Protein AF-A0A530AIT1-F1 (afdb_monomer_lite)

Radius of gyration: 14.33 Å; chains: 1; bounding box: 33×37×32 Å

Secondary structure (DSSP, 8-state):
---------HHHHHHHHHHTT------S---SHHHHHHHHHHHHHHTT-HHHHHHHHT--SS-EEETTEEE-HHHHS---

Structure (mmCIF, N/CA/C/O backbone):
data_AF-A0A530AIT1-F1
#
_entry.id   AF-A0A530AIT1-F1
#
loop_
_atom_site.group_PDB
_atom_site.id
_atom_site.type_symbol
_atom_site.label_atom_id
_atom_site.label_alt_id
_atom_site.label_comp_id
_atom_site.label_asym_id
_atom_site.label_entity_id
_atom_site.label_seq_id
_atom_site.pdbx_PDB_ins_code
_atom_site.Cartn_x
_atom_site.Cartn_y
_atom_site.Cartn_z
_atom_site.occupancy
_atom_site.B_iso_or_equiv
_atom_site.auth_seq_id
_atom_site.auth_comp_id
_atom_site.auth_asym_id
_atom_site.auth_atom_id
_atom_site.pdbx_PDB_model_num
ATOM 1 N N . MET A 1 1 ? -19.584 24.588 17.873 1.00 35.56 1 MET A N 1
ATOM 2 C CA . MET A 1 1 ? -20.280 23.540 17.099 1.00 35.56 1 MET A CA 1
ATOM 3 C C . MET A 1 1 ? -19.386 22.315 17.118 1.00 35.56 1 MET A C 1
ATOM 5 O O . MET A 1 1 ? -18.196 22.464 16.883 1.00 35.56 1 MET A O 1
ATOM 9 N N . ALA A 1 2 ? -19.920 21.182 17.571 1.00 41.00 2 ALA A N 1
ATOM 10 C CA . ALA A 1 2 ? -19.167 19.976 17.903 1.00 41.00 2 ALA A CA 1
ATOM 11 C C . ALA A 1 2 ? -18.529 19.334 16.662 1.00 41.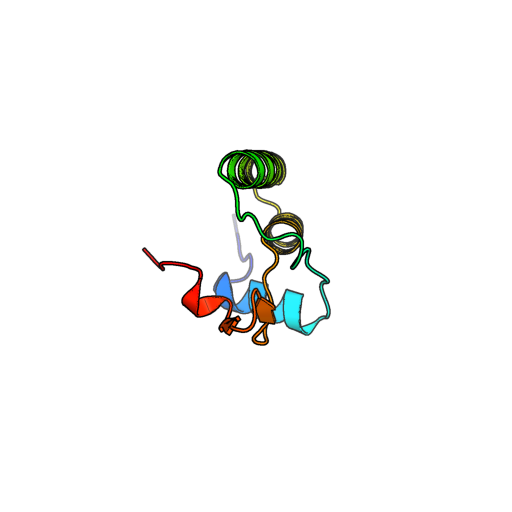00 2 ALA A C 1
ATOM 13 O O . ALA A 1 2 ? -19.197 19.215 15.641 1.00 41.00 2 ALA A O 1
ATOM 14 N N . ASN A 1 3 ? -17.281 18.876 16.778 1.00 43.75 3 ASN A N 1
ATOM 15 C CA . ASN A 1 3 ? -16.686 17.956 15.811 1.00 43.75 3 ASN A CA 1
ATOM 16 C C . ASN A 1 3 ? -16.046 16.781 16.560 1.00 43.75 3 ASN A C 1
ATOM 18 O O . ASN A 1 3 ? -14.832 16.678 16.681 1.00 43.75 3 ASN A O 1
ATOM 22 N N . ALA A 1 4 ? -16.897 15.924 17.123 1.00 46.34 4 ALA A N 1
ATOM 23 C CA . ALA A 1 4 ? -16.513 14.623 17.658 1.00 46.34 4 ALA A CA 1
ATOM 24 C C . ALA A 1 4 ? -16.368 13.624 16.494 1.00 46.34 4 ALA A C 1
ATOM 26 O O . ALA A 1 4 ? -17.195 12.732 16.326 1.00 46.34 4 ALA A O 1
ATOM 27 N N . ILE A 1 5 ? -15.358 13.820 15.643 1.00 51.31 5 ILE A N 1
ATOM 28 C CA . ILE A 1 5 ? -15.022 12.882 14.567 1.00 51.31 5 ILE A CA 1
ATOM 29 C C . ILE A 1 5 ? -13.799 12.092 15.030 1.00 51.31 5 ILE A C 1
ATOM 31 O O . ILE A 1 5 ? -12.686 12.585 14.917 1.00 51.31 5 ILE A O 1
ATOM 35 N N . ASN A 1 6 ? -14.047 10.907 15.597 1.00 50.12 6 ASN A N 1
ATOM 36 C CA . ASN A 1 6 ? -13.097 9.822 15.871 1.00 50.12 6 ASN A CA 1
ATOM 37 C C . ASN A 1 6 ? -11.646 10.244 16.175 1.00 50.12 6 ASN A C 1
ATOM 39 O O . ASN A 1 6 ? -10.805 10.295 15.281 1.00 50.12 6 ASN A O 1
ATOM 43 N N . ASP A 1 7 ? -11.334 10.393 17.464 1.00 56.59 7 ASP A N 1
ATOM 44 C CA . ASP A 1 7 ? -9.979 10.514 18.042 1.00 56.59 7 ASP A CA 1
ATOM 45 C C . ASP A 1 7 ? -9.124 9.228 17.885 1.00 56.59 7 ASP A C 1
ATOM 47 O O . ASP A 1 7 ? -8.220 8.931 18.665 1.00 56.59 7 ASP A O 1
ATOM 51 N N . GLU A 1 8 ? -9.426 8.398 16.888 1.00 65.25 8 GLU A N 1
ATOM 52 C CA . GLU A 1 8 ? -8.645 7.212 16.578 1.00 65.25 8 GLU A CA 1
ATOM 53 C C . GLU A 1 8 ? -7.484 7.619 15.672 1.00 65.25 8 GLU A C 1
ATOM 55 O O . GLU A 1 8 ? -7.695 8.166 14.587 1.00 65.25 8 GLU A O 1
ATOM 60 N N . SER A 1 9 ? -6.251 7.351 16.115 1.00 84.56 9 SER A N 1
ATOM 61 C CA . SER A 1 9 ? -5.054 7.657 15.327 1.00 84.56 9 SER A CA 1
ATOM 62 C C . SER A 1 9 ? -5.190 7.120 13.890 1.00 84.56 9 SER A C 1
ATOM 64 O O . SER A 1 9 ? -5.706 6.011 13.709 1.00 84.56 9 SER A O 1
ATOM 66 N N . PRO A 1 10 ? -4.679 7.827 12.863 1.00 82.88 10 PRO A N 1
ATOM 67 C CA . PRO A 1 10 ? -4.724 7.345 11.481 1.00 82.88 10 PRO A CA 1
ATOM 68 C C . PRO A 1 10 ? -4.203 5.909 11.326 1.00 82.88 10 PRO A C 1
ATOM 70 O O . PRO A 1 10 ? -4.738 5.132 10.545 1.00 82.88 10 PRO A O 1
ATOM 73 N N . ALA A 1 11 ? -3.208 5.516 12.128 1.00 82.94 11 ALA A N 1
ATOM 74 C CA . ALA A 1 11 ? -2.676 4.157 12.145 1.00 82.94 11 ALA A CA 1
ATOM 75 C C . ALA A 1 11 ? -3.714 3.100 12.563 1.00 82.94 11 ALA A C 1
ATOM 77 O O . ALA A 1 11 ? -3.754 2.016 11.983 1.00 82.94 11 ALA A O 1
ATOM 78 N N . ALA A 1 12 ? -4.549 3.396 13.557 1.00 86.38 12 ALA A N 1
ATOM 79 C CA . ALA A 1 12 ? -5.575 2.472 14.028 1.00 86.38 12 ALA A CA 1
ATOM 80 C C . ALA A 1 12 ? -6.737 2.359 13.022 1.00 86.38 12 ALA A C 1
ATOM 82 O O . ALA A 1 12 ? -7.161 1.245 12.713 1.00 86.38 12 ALA A O 1
ATOM 83 N N . GLN A 1 13 ? -7.114 3.464 12.370 1.00 87.38 13 GLN A N 1
ATOM 84 C CA . GLN A 1 13 ? -8.071 3.445 11.255 1.00 87.38 13 GLN A CA 1
ATOM 85 C C . GLN A 1 13 ? -7.560 2.602 10.074 1.00 87.38 13 GLN A C 1
ATOM 87 O O . GLN A 1 13 ? -8.276 1.740 9.564 1.00 87.38 13 GLN A O 1
ATOM 92 N N . ILE A 1 14 ? -6.295 2.783 9.678 1.00 87.81 14 ILE A N 1
ATOM 93 C CA . ILE A 1 14 ? -5.654 1.987 8.619 1.00 87.81 14 ILE A CA 1
ATOM 94 C C . ILE A 1 14 ? -5.645 0.499 8.987 1.00 87.81 14 ILE A C 1
ATOM 96 O O . ILE A 1 14 ? -6.026 -0.342 8.171 1.00 87.81 14 ILE A O 1
ATOM 100 N N . ARG A 1 15 ? -5.246 0.162 10.222 1.00 88.00 15 ARG A N 1
ATOM 101 C CA . ARG A 1 15 ? -5.258 -1.225 10.712 1.00 88.00 15 ARG A CA 1
ATOM 102 C C . ARG A 1 15 ? -6.657 -1.824 10.654 1.00 88.00 15 ARG A C 1
ATOM 104 O O . ARG A 1 15 ? -6.790 -2.950 10.190 1.00 88.00 15 ARG A O 1
ATOM 111 N N . SER A 1 16 ? -7.674 -1.077 11.079 1.00 90.00 16 SER A N 1
ATOM 112 C CA . SER A 1 16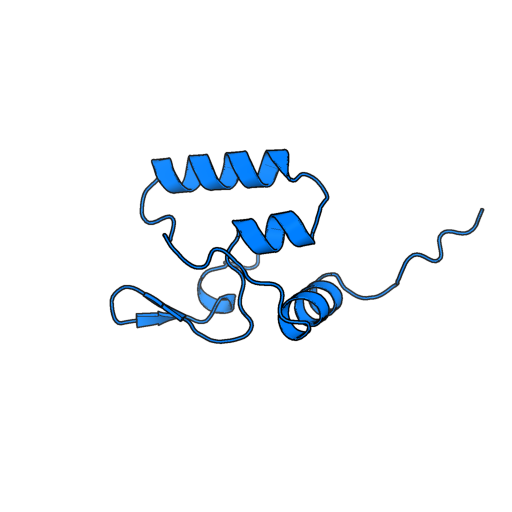 ? -9.072 -1.508 11.042 1.00 90.00 16 SER A CA 1
ATOM 113 C C . SER A 1 16 ? -9.530 -1.817 9.614 1.00 90.00 16 SER A C 1
ATOM 115 O O . SER A 1 16 ? -10.030 -2.910 9.352 1.00 90.00 16 SER A O 1
ATOM 117 N N . LEU A 1 17 ? -9.263 -0.920 8.658 1.00 90.25 17 LEU A N 1
ATOM 118 C CA . LEU A 1 17 ? -9.627 -1.116 7.249 1.00 90.25 17 LEU A CA 1
ATOM 119 C C . LEU A 1 17 ? -8.946 -2.345 6.631 1.00 90.25 17 LEU A C 1
ATOM 121 O O . LEU A 1 17 ? -9.594 -3.148 5.960 1.00 90.25 17 LEU A O 1
ATOM 125 N N . LEU A 1 18 ? -7.647 -2.524 6.876 1.00 89.19 18 LEU A N 1
ATOM 126 C CA . LEU A 1 18 ? -6.906 -3.674 6.357 1.00 89.19 18 LEU A CA 1
ATOM 127 C C . LEU A 1 18 ? -7.333 -4.985 7.036 1.00 89.19 18 LEU A C 1
ATOM 129 O O . LEU A 1 18 ? -7.470 -6.007 6.364 1.00 89.19 18 LEU A O 1
ATOM 133 N N . ALA A 1 19 ? -7.599 -4.965 8.346 1.00 90.25 19 ALA A N 1
ATOM 134 C CA . ALA A 1 19 ? -8.092 -6.126 9.088 1.00 90.25 19 ALA A CA 1
ATOM 135 C C . ALA A 1 19 ? -9.519 -6.519 8.673 1.00 90.25 19 ALA A C 1
ATOM 137 O O . ALA A 1 19 ? -9.847 -7.703 8.653 1.00 90.25 19 ALA A O 1
ATOM 138 N N . ALA A 1 20 ? -10.339 -5.544 8.267 1.00 92.31 20 ALA A N 1
ATOM 139 C CA . ALA A 1 20 ? -11.656 -5.766 7.675 1.00 92.31 20 ALA A CA 1
ATOM 140 C C . ALA A 1 20 ? -11.596 -6.354 6.249 1.00 92.31 20 ALA A C 1
ATOM 142 O O . ALA A 1 20 ? -12.635 -6.637 5.654 1.00 92.31 20 ALA A O 1
ATOM 143 N N . GLY A 1 21 ? -10.395 -6.570 5.699 1.00 91.31 21 GLY A N 1
ATOM 144 C CA . GLY A 1 21 ? -10.192 -7.243 4.420 1.00 91.31 21 GLY A CA 1
ATOM 145 C C . GLY A 1 21 ? -10.125 -6.311 3.213 1.00 91.31 21 GLY A C 1
ATOM 146 O O . GLY A 1 21 ? -10.318 -6.780 2.088 1.00 91.31 21 GLY A O 1
ATOM 147 N N . LEU A 1 22 ? -9.846 -5.014 3.411 1.00 92.12 22 LEU A N 1
ATOM 148 C CA . LEU A 1 22 ? -9.573 -4.097 2.304 1.00 92.12 22 LEU A CA 1
ATOM 149 C C . LEU A 1 22 ? -8.409 -4.641 1.459 1.00 92.12 22 LEU A C 1
ATOM 151 O O . LEU A 1 22 ? -7.281 -4.770 1.933 1.00 92.12 22 LEU A O 1
ATOM 155 N N . LYS A 1 23 ? -8.695 -4.974 0.197 1.00 89.94 23 LYS A N 1
ATOM 156 C CA . LYS A 1 23 ? -7.694 -5.451 -0.762 1.00 89.94 23 LYS A CA 1
ATOM 157 C C . LYS A 1 23 ? -6.918 -4.268 -1.322 1.00 89.94 23 LYS A C 1
ATOM 159 O O . LYS A 1 23 ? -7.529 -3.294 -1.745 1.00 89.94 23 LYS A O 1
ATOM 164 N N . THR A 1 24 ? -5.599 -4.384 -1.373 1.00 89.81 24 THR A N 1
ATOM 165 C CA . THR A 1 24 ? -4.709 -3.334 -1.872 1.00 89.81 24 THR A CA 1
ATOM 166 C C . THR A 1 24 ? -3.917 -3.812 -3.085 1.00 89.81 24 THR A C 1
ATOM 168 O O . THR A 1 24 ? -3.746 -5.015 -3.305 1.00 89.81 24 THR A O 1
ATOM 171 N N . GLU A 1 25 ? -3.458 -2.870 -3.903 1.00 90.25 25 GLU A N 1
ATOM 172 C CA . GLU A 1 25 ? -2.655 -3.123 -5.099 1.00 90.25 25 GLU A CA 1
ATOM 173 C C . GLU A 1 25 ? -1.191 -3.316 -4.705 1.00 90.25 25 GLU A C 1
ATOM 175 O O . GLU A 1 25 ? -0.337 -2.462 -4.911 1.00 90.25 25 GLU A O 1
ATOM 180 N N . VAL A 1 26 ? -0.906 -4.452 -4.072 1.00 84.62 26 VAL A N 1
ATOM 181 C CA . VAL A 1 26 ? 0.451 -4.799 -3.626 1.00 84.62 26 VAL A CA 1
ATOM 182 C C . VAL A 1 26 ? 1.426 -4.898 -4.809 1.00 84.62 26 VAL A C 1
ATOM 184 O O . VAL A 1 26 ? 2.604 -4.574 -4.666 1.00 84.62 26 VAL A O 1
ATOM 187 N N . PHE A 1 27 ? 0.920 -5.320 -5.975 1.00 82.81 27 PHE A N 1
ATOM 188 C CA . PHE A 1 27 ? 1.666 -5.458 -7.223 1.00 82.81 27 PHE A CA 1
ATOM 189 C C . PHE A 1 27 ? 0.904 -4.839 -8.407 1.00 82.81 27 PHE A C 1
ATOM 191 O O . PHE A 1 27 ? -0.329 -4.907 -8.420 1.00 82.81 27 PHE A O 1
ATOM 198 N N . PRO A 1 28 ? 1.613 -4.328 -9.435 1.00 78.00 28 PRO A N 1
ATOM 199 C CA . PRO A 1 28 ? 3.075 -4.220 -9.530 1.00 78.00 28 PRO A CA 1
ATOM 200 C C . PRO A 1 28 ? 3.649 -3.190 -8.545 1.00 78.00 28 PRO A C 1
ATOM 202 O O . PRO A 1 28 ? 3.004 -2.195 -8.225 1.00 78.00 28 PRO A O 1
ATOM 205 N N . ARG A 1 29 ? 4.867 -3.439 -8.051 1.00 79.44 29 ARG A N 1
ATOM 206 C CA . ARG A 1 29 ? 5.601 -2.469 -7.227 1.00 79.44 29 ARG A CA 1
ATOM 207 C C . ARG A 1 29 ? 6.185 -1.390 -8.139 1.00 79.44 29 ARG A C 1
ATOM 209 O O . ARG A 1 29 ? 6.477 -1.645 -9.307 1.00 79.44 29 ARG A O 1
ATOM 216 N N . ALA A 1 30 ? 6.337 -0.175 -7.618 1.00 83.44 30 ALA A N 1
ATOM 217 C CA . ALA A 1 30 ? 6.956 0.915 -8.366 1.00 83.44 30 ALA A CA 1
ATOM 218 C C . ALA A 1 30 ? 8.483 0.765 -8.401 1.00 83.44 30 ALA A C 1
ATOM 220 O O . ALA A 1 30 ? 9.207 1.478 -7.711 1.00 83.44 30 ALA A O 1
ATOM 221 N N . ASP A 1 31 ? 8.965 -0.175 -9.211 1.00 82.62 31 ASP A N 1
ATOM 222 C CA . ASP A 1 31 ? 10.396 -0.457 -9.378 1.00 82.62 31 ASP A CA 1
ATOM 223 C C . ASP A 1 31 ? 11.080 0.515 -10.363 1.00 82.62 31 ASP A C 1
ATOM 225 O O . ASP A 1 31 ? 12.290 0.456 -10.579 1.00 82.62 31 ASP A O 1
ATOM 229 N N . SER A 1 32 ? 10.318 1.432 -10.971 1.00 87.75 32 SER A N 1
ATOM 230 C CA . SER A 1 32 ? 10.822 2.459 -11.887 1.00 87.75 32 SER A CA 1
ATOM 231 C C . SER A 1 32 ? 10.358 3.861 -11.490 1.00 87.75 32 SER A C 1
ATOM 233 O O . SER A 1 32 ? 9.345 4.053 -10.813 1.00 87.75 32 SER A O 1
ATOM 235 N N . GLN A 1 33 ? 11.082 4.880 -11.952 1.00 86.56 33 GLN A N 1
ATOM 236 C CA . GLN A 1 33 ? 10.691 6.271 -11.726 1.00 86.56 33 GLN A CA 1
ATOM 237 C C . GLN A 1 33 ? 9.347 6.607 -12.390 1.00 86.56 33 GLN A C 1
ATOM 239 O O . GLN A 1 33 ? 8.533 7.310 -11.791 1.00 86.56 33 GLN A O 1
ATOM 244 N N . ASP A 1 34 ? 9.090 6.068 -13.583 1.00 90.69 34 ASP A N 1
ATOM 245 C CA . ASP A 1 34 ? 7.834 6.288 -14.306 1.00 90.69 34 ASP A CA 1
ATOM 246 C C . ASP A 1 34 ? 6.642 5.678 -13.557 1.00 90.69 34 ASP A C 1
ATOM 248 O O . ASP A 1 34 ? 5.637 6.354 -13.336 1.00 90.69 34 ASP A O 1
ATOM 252 N N . SER A 1 35 ? 6.781 4.438 -13.069 1.00 84.75 35 SER A N 1
ATOM 253 C CA . SER A 1 35 ? 5.741 3.785 -12.256 1.00 84.75 35 SER A CA 1
ATOM 254 C C . SER A 1 35 ? 5.531 4.499 -10.917 1.00 84.75 35 SER A C 1
ATOM 256 O O . SER A 1 35 ? 4.397 4.665 -10.469 1.00 84.75 35 SER A O 1
ATOM 258 N N . THR A 1 36 ? 6.599 5.025 -10.311 1.00 88.12 36 THR A N 1
ATOM 259 C CA . THR A 1 36 ? 6.494 5.876 -9.117 1.00 88.12 36 THR A CA 1
ATOM 260 C C . THR A 1 36 ? 5.687 7.141 -9.411 1.00 88.12 36 THR A C 1
ATOM 262 O O . THR A 1 36 ? 4.783 7.493 -8.650 1.00 88.12 36 THR A O 1
ATOM 265 N N . ALA A 1 37 ? 5.980 7.832 -10.516 1.00 90.25 37 ALA A N 1
ATOM 266 C CA . ALA A 1 37 ? 5.272 9.047 -10.907 1.00 90.25 37 ALA A CA 1
ATOM 267 C C . ALA A 1 37 ? 3.781 8.783 -11.178 1.00 90.25 37 ALA A C 1
ATOM 269 O O . ALA A 1 37 ? 2.934 9.582 -10.768 1.00 90.25 37 ALA A O 1
ATOM 270 N N . GLU A 1 38 ? 3.453 7.647 -11.796 1.00 90.81 38 GLU A N 1
ATOM 271 C CA . GLU A 1 38 ? 2.076 7.205 -12.019 1.00 90.81 38 GLU A CA 1
ATOM 272 C C . GLU A 1 38 ? 1.327 6.979 -10.697 1.00 90.81 38 GLU A C 1
ATOM 274 O O . GLU A 1 38 ? 0.258 7.562 -10.483 1.00 90.81 38 GLU A O 1
ATOM 279 N N . ILE A 1 39 ? 1.902 6.202 -9.770 1.00 89.69 39 ILE A N 1
ATOM 280 C CA . ILE A 1 39 ? 1.301 5.946 -8.451 1.00 89.69 39 ILE A CA 1
ATOM 281 C C . ILE A 1 39 ? 1.106 7.256 -7.680 1.00 89.69 39 ILE A C 1
ATOM 283 O O . ILE A 1 39 ? 0.036 7.487 -7.114 1.00 89.69 39 ILE A O 1
ATOM 287 N N . LEU A 1 40 ? 2.090 8.160 -7.699 1.00 90.00 40 LEU A N 1
ATOM 288 C CA . LEU A 1 40 ? 1.962 9.478 -7.072 1.00 90.00 40 LEU A CA 1
ATOM 289 C C . LEU A 1 40 ? 0.835 10.310 -7.698 1.00 90.00 40 LEU A C 1
ATOM 291 O O . LEU A 1 40 ? 0.110 10.998 -6.976 1.00 90.00 40 LEU A O 1
ATOM 295 N N . GLY A 1 41 ? 0.655 10.240 -9.019 1.00 93.12 41 GLY A N 1
ATOM 296 C CA . GLY A 1 41 ? -0.472 10.862 -9.713 1.00 93.12 41 GLY A CA 1
ATOM 297 C C . GLY A 1 41 ? -1.815 10.337 -9.203 1.00 93.12 41 GLY A C 1
ATOM 298 O O . GLY A 1 41 ? -2.684 11.124 -8.823 1.00 93.12 41 GLY A O 1
ATOM 299 N N . ARG A 1 42 ? -1.954 9.012 -9.099 1.00 93.00 42 ARG A N 1
ATOM 300 C CA . ARG A 1 42 ? -3.161 8.347 -8.578 1.00 93.00 42 A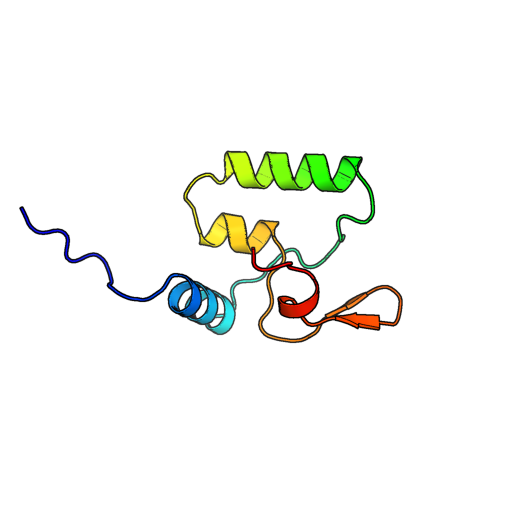RG A CA 1
ATOM 301 C C . ARG A 1 42 ? -3.437 8.719 -7.119 1.00 93.00 42 ARG A C 1
ATOM 303 O O . ARG A 1 42 ? -4.569 9.050 -6.773 1.00 93.00 42 ARG A O 1
ATOM 310 N N . LEU A 1 43 ? -2.405 8.745 -6.274 1.00 91.31 43 LEU A N 1
ATOM 311 C CA . LEU A 1 43 ? -2.519 9.151 -4.869 1.00 91.31 43 LEU A CA 1
ATOM 312 C C . LEU A 1 43 ? -2.964 10.610 -4.716 1.00 91.31 43 LEU A C 1
ATOM 314 O O . LEU A 1 43 ? -3.760 10.917 -3.830 1.00 91.31 43 LEU A O 1
ATOM 318 N N . ARG A 1 44 ? -2.484 11.512 -5.582 1.00 91.69 44 ARG A N 1
ATOM 319 C CA . ARG A 1 44 ? -2.928 12.915 -5.593 1.00 91.69 44 ARG A CA 1
ATOM 320 C C . ARG A 1 44 ? -4.404 13.035 -5.956 1.00 91.69 44 ARG A C 1
ATOM 322 O O . ARG A 1 44 ? -5.110 13.796 -5.304 1.00 91.69 44 ARG A O 1
ATOM 329 N N . VAL A 1 45 ? -4.868 12.268 -6.945 1.00 95.00 45 VAL A N 1
ATOM 330 C CA . VAL A 1 45 ? -6.287 12.228 -7.341 1.00 95.00 45 VAL A CA 1
ATOM 331 C C . VAL A 1 45 ? -7.167 11.678 -6.215 1.00 95.00 45 VAL A C 1
ATOM 333 O O . VAL A 1 45 ? -8.239 12.223 -5.971 1.00 95.00 45 VAL A O 1
ATOM 336 N N . ALA A 1 46 ? -6.704 10.658 -5.486 1.00 91.12 46 ALA A N 1
ATOM 337 C CA . ALA A 1 46 ? -7.420 10.112 -4.329 1.00 91.12 46 ALA A CA 1
ATOM 338 C C . ALA A 1 46 ? -7.573 11.124 -3.172 1.00 91.12 46 ALA A C 1
ATOM 340 O O . ALA A 1 46 ? -8.482 11.005 -2.351 1.00 91.12 46 ALA A O 1
ATOM 341 N N . GLY A 1 47 ? -6.715 12.148 -3.103 1.00 90.75 47 GLY A N 1
ATOM 342 C CA . GLY A 1 47 ? -6.886 13.284 -2.200 1.00 90.75 47 GLY A CA 1
ATOM 343 C C . GLY A 1 47 ? -6.932 12.881 -0.723 1.00 90.75 47 GLY A C 1
ATOM 344 O O . GLY A 1 47 ? -5.942 12.393 -0.177 1.00 90.75 47 GLY A O 1
ATOM 345 N N . GLY A 1 48 ? -8.062 13.140 -0.061 1.00 87.88 48 GLY A N 1
ATOM 346 C CA . GLY A 1 48 ? -8.300 12.812 1.351 1.00 87.88 48 GLY A CA 1
ATOM 347 C C . GLY A 1 48 ? -8.960 11.451 1.594 1.00 87.88 48 GLY A C 1
ATOM 348 O O . GLY A 1 48 ? -9.201 11.106 2.748 1.00 87.88 48 GLY A O 1
ATOM 349 N N . ASP A 1 49 ? -9.263 10.680 0.546 1.00 91.88 49 ASP A N 1
ATOM 350 C CA . ASP A 1 49 ? -9.864 9.353 0.689 1.00 91.88 49 ASP A CA 1
ATOM 351 C C . ASP A 1 49 ? -8.809 8.345 1.166 1.00 91.88 49 ASP A C 1
ATOM 353 O O . ASP A 1 49 ? -7.950 7.882 0.411 1.00 91.88 49 ASP A O 1
ATOM 357 N N . MET A 1 50 ? -8.866 8.014 2.455 1.00 89.38 50 MET A N 1
ATOM 358 C CA . MET A 1 50 ? -7.933 7.081 3.078 1.00 89.38 50 MET A CA 1
ATOM 359 C C . MET A 1 50 ? -8.018 5.680 2.463 1.00 89.38 50 MET A C 1
ATOM 361 O O . MET A 1 50 ? -6.979 5.069 2.223 1.00 89.38 50 MET A O 1
ATOM 365 N N . ALA A 1 51 ? -9.221 5.174 2.184 1.00 90.62 51 ALA A N 1
ATOM 366 C CA . ALA A 1 51 ? -9.389 3.826 1.653 1.00 90.62 51 ALA A CA 1
ATOM 367 C C . ALA A 1 51 ? -8.813 3.735 0.237 1.00 90.62 51 ALA A C 1
ATOM 369 O O . ALA A 1 51 ? -8.013 2.842 -0.039 1.00 90.62 51 ALA A O 1
ATOM 370 N N . ALA A 1 52 ? -9.124 4.704 -0.628 1.00 92.19 52 ALA A N 1
ATOM 371 C CA . ALA A 1 52 ? -8.563 4.763 -1.976 1.00 92.19 52 ALA A CA 1
ATOM 372 C C . ALA A 1 52 ? -7.030 4.860 -1.953 1.00 92.19 52 ALA A C 1
ATOM 374 O O . ALA A 1 52 ? -6.345 4.163 -2.702 1.00 92.19 52 ALA A O 1
ATOM 375 N N . ARG A 1 53 ? -6.469 5.669 -1.047 1.00 90.69 53 ARG A N 1
ATOM 376 C CA . ARG A 1 53 ? -5.013 5.776 -0.882 1.00 90.69 53 ARG A CA 1
ATOM 377 C C . ARG A 1 53 ? -4.376 4.473 -0.419 1.00 90.69 53 ARG A C 1
ATOM 379 O O . ARG A 1 53 ? -3.312 4.137 -0.923 1.00 90.69 53 ARG A O 1
ATOM 386 N N . LEU A 1 54 ? -5.004 3.742 0.504 1.00 90.19 54 LEU A N 1
ATOM 387 C CA . LEU A 1 54 ? -4.507 2.438 0.957 1.00 90.19 54 LEU A CA 1
ATOM 388 C C . LEU A 1 54 ? -4.514 1.403 -0.166 1.00 90.19 54 LEU A C 1
ATOM 390 O O . LEU A 1 54 ? -3.555 0.641 -0.283 1.00 90.19 54 LEU A O 1
ATOM 394 N N . VAL A 1 55 ? -5.557 1.409 -1.003 1.00 92.12 55 VAL A N 1
ATOM 395 C CA . VAL A 1 55 ? -5.632 0.547 -2.187 1.00 92.12 55 VAL A CA 1
ATOM 396 C C . VAL A 1 55 ? -4.463 0.839 -3.124 1.00 92.12 55 VAL A C 1
ATOM 398 O O . VAL A 1 55 ? -3.710 -0.077 -3.434 1.00 92.12 55 VAL A O 1
ATOM 401 N N . ILE A 1 56 ? -4.269 2.105 -3.504 1.00 91.38 56 ILE A N 1
ATOM 402 C CA . ILE A 1 56 ? -3.233 2.527 -4.462 1.00 91.38 56 ILE A CA 1
ATOM 403 C C . ILE A 1 56 ? -1.817 2.323 -3.905 1.00 91.38 56 ILE A C 1
ATOM 405 O O . ILE A 1 56 ? -0.911 1.952 -4.641 1.00 91.38 56 ILE A O 1
ATOM 409 N N . ALA A 1 57 ? -1.608 2.579 -2.612 1.00 86.38 57 ALA A N 1
ATOM 410 C CA . ALA A 1 57 ? -0.296 2.460 -1.979 1.00 86.38 57 ALA A CA 1
ATOM 411 C C . ALA A 1 57 ? 0.106 1.008 -1.658 1.00 86.38 57 ALA A C 1
ATOM 413 O O . ALA A 1 57 ? 1.241 0.777 -1.247 1.00 86.38 57 ALA A O 1
ATOM 414 N N . GLY A 1 58 ? -0.799 0.034 -1.814 1.00 86.94 58 GLY A N 1
ATOM 415 C CA . GLY A 1 58 ? -0.454 -1.381 -1.666 1.00 86.94 58 GLY A CA 1
ATOM 416 C C . GLY A 1 58 ? -0.131 -1.807 -0.228 1.00 86.94 58 GLY A C 1
ATOM 417 O O . GLY A 1 58 ? 0.641 -2.744 -0.029 1.00 86.94 58 GLY A O 1
ATOM 418 N N . PHE A 1 59 ? -0.678 -1.126 0.789 1.00 85.56 59 PHE A N 1
ATOM 419 C CA . PHE A 1 59 ? -0.403 -1.467 2.191 1.00 85.56 59 PHE A CA 1
ATOM 420 C C . PHE A 1 59 ? -0.966 -2.831 2.572 1.00 85.56 59 PHE A C 1
ATOM 422 O O . PHE A 1 59 ? -2.070 -3.204 2.175 1.00 85.56 59 PHE A O 1
ATOM 429 N N . THR A 1 60 ? -0.235 -3.553 3.415 1.00 84.19 60 THR A N 1
ATOM 430 C CA . THR A 1 60 ? -0.667 -4.843 3.952 1.00 84.19 60 THR A CA 1
ATOM 431 C C . THR A 1 60 ? -0.281 -4.972 5.425 1.00 84.19 60 THR A C 1
ATOM 433 O O . THR A 1 60 ? 0.617 -4.288 5.910 1.00 84.19 60 THR A O 1
ATOM 436 N N . LEU A 1 61 ? -0.984 -5.845 6.152 1.00 85.75 61 LEU A N 1
ATOM 437 C CA . LEU A 1 61 ? -0.690 -6.165 7.560 1.00 85.75 61 LEU A CA 1
ATOM 438 C C . LEU A 1 61 ? 0.319 -7.307 7.727 1.00 85.75 61 LEU A C 1
ATOM 440 O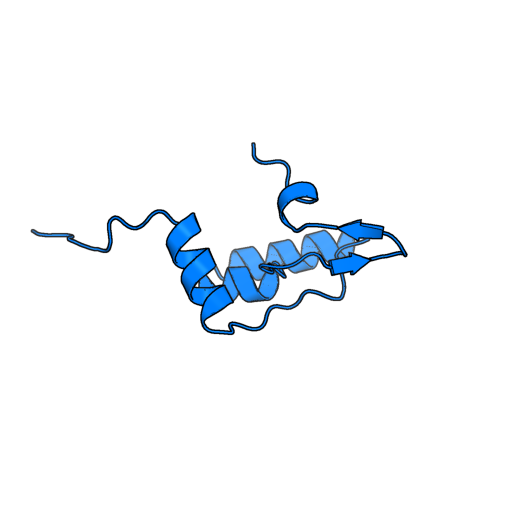 O . LEU A 1 61 ? 0.605 -7.712 8.850 1.00 85.75 61 LEU A O 1
ATOM 444 N N . ARG A 1 62 ? 0.805 -7.872 6.623 1.00 84.62 62 ARG A N 1
ATOM 445 C CA . ARG A 1 62 ? 1.700 -9.027 6.606 1.00 84.62 62 ARG A CA 1
ATOM 446 C C . ARG A 1 62 ? 2.853 -8.754 5.650 1.00 84.62 62 ARG A C 1
ATOM 448 O O . ARG A 1 62 ? 2.641 -8.025 4.688 1.00 84.62 62 ARG A O 1
ATOM 455 N N . PRO A 1 63 ? 4.035 -9.335 5.869 1.00 85.12 63 PRO A N 1
ATOM 456 C CA . PRO A 1 63 ? 5.116 -9.216 4.908 1.00 85.12 63 PRO A CA 1
ATOM 457 C C . PRO A 1 63 ? 4.704 -9.713 3.517 1.00 85.12 63 PRO A C 1
ATOM 459 O O . PRO A 1 63 ? 3.825 -10.571 3.372 1.00 85.12 63 PRO A O 1
ATOM 462 N N . VAL A 1 64 ? 5.338 -9.147 2.498 1.00 84.25 64 VAL A N 1
ATOM 463 C CA . VAL A 1 64 ? 5.155 -9.502 1.093 1.00 84.25 64 VAL A CA 1
ATOM 464 C C . VAL A 1 64 ? 6.526 -9.802 0.508 1.00 84.25 64 VAL A C 1
ATOM 466 O O . VAL A 1 64 ? 7.465 -9.034 0.699 1.00 84.25 64 VAL A O 1
ATOM 469 N N . GLU A 1 65 ? 6.641 -10.908 -0.215 1.00 86.06 65 GLU A N 1
ATOM 470 C CA . GLU A 1 65 ? 7.858 -11.244 -0.947 1.00 86.06 65 GLU A CA 1
ATOM 471 C C . GLU A 1 65 ? 7.924 -10.467 -2.266 1.00 86.06 65 GLU A C 1
ATOM 473 O O . GLU A 1 65 ? 6.992 -10.525 -3.067 1.00 86.06 65 GLU A O 1
ATOM 478 N N . HIS A 1 66 ? 9.026 -9.756 -2.499 1.00 83.62 66 HIS A N 1
ATOM 479 C CA . HIS A 1 66 ? 9.335 -9.096 -3.768 1.00 83.62 66 HIS A CA 1
ATOM 480 C C . HIS A 1 66 ? 10.804 -9.335 -4.107 1.00 83.62 66 HIS A C 1
ATOM 482 O O . HIS A 1 66 ? 11.669 -9.128 -3.259 1.00 83.62 66 HIS A O 1
ATOM 488 N N . ASP A 1 67 ? 11.074 -9.794 -5.329 1.00 83.25 67 ASP A N 1
ATOM 489 C CA . ASP A 1 67 ? 12.424 -10.124 -5.816 1.00 83.25 67 ASP A CA 1
ATOM 490 C C . ASP A 1 67 ? 13.212 -11.080 -4.888 1.00 83.25 67 ASP A C 1
ATOM 492 O O . ASP A 1 67 ? 14.397 -10.904 -4.613 1.00 83.25 67 ASP A O 1
ATOM 496 N N . GLY A 1 68 ? 12.520 -12.088 -4.337 1.00 84.06 68 GLY A N 1
ATOM 497 C CA . GLY A 1 68 ? 13.103 -13.082 -3.426 1.00 84.06 68 GLY A CA 1
ATOM 498 C C . GLY A 1 68 ? 13.411 -12.561 -2.017 1.00 84.06 68 GLY A C 1
ATOM 499 O O .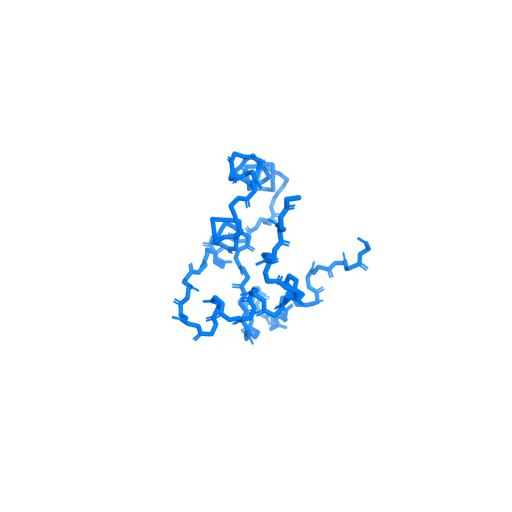 GLY A 1 68 ? 14.080 -13.247 -1.243 1.00 84.06 68 GLY A O 1
ATOM 500 N N . ILE A 1 69 ? 12.937 -11.361 -1.672 1.00 82.00 69 ILE A N 1
ATOM 501 C CA . ILE A 1 69 ? 13.121 -10.744 -0.358 1.00 82.00 69 ILE A CA 1
ATOM 502 C C . ILE A 1 69 ? 11.756 -10.556 0.300 1.00 82.00 69 ILE A C 1
ATOM 504 O O . ILE A 1 69 ? 10.880 -9.880 -0.238 1.00 82.00 69 ILE A O 1
ATOM 508 N N . GLU A 1 70 ? 11.584 -11.107 1.501 1.00 85.25 70 GLU A N 1
ATOM 509 C CA . GLU A 1 70 ? 10.409 -10.839 2.327 1.00 85.25 70 GLU A CA 1
ATOM 510 C C . GLU A 1 70 ? 10.506 -9.424 2.922 1.00 85.25 70 GLU A C 1
ATOM 512 O O . GLU A 1 70 ? 11.403 -9.116 3.709 1.00 85.25 70 GLU A O 1
ATOM 517 N N . GLN A 1 71 ? 9.594 -8.538 2.517 1.00 77.06 71 GLN A N 1
ATOM 518 C CA . GLN A 1 71 ? 9.557 -7.141 2.939 1.00 77.06 71 GLN A CA 1
ATOM 519 C C . GLN A 1 71 ? 8.304 -6.873 3.773 1.00 77.06 71 GLN A C 1
ATOM 521 O O . GLN A 1 71 ? 7.175 -7.085 3.325 1.00 77.06 71 GLN A O 1
ATOM 526 N N . ALA A 1 72 ? 8.482 -6.356 4.987 1.00 79.25 72 ALA A N 1
ATOM 527 C CA . ALA A 1 72 ? 7.382 -5.776 5.741 1.00 79.25 72 ALA A CA 1
ATOM 528 C C . ALA A 1 72 ? 7.076 -4.377 5.176 1.00 79.25 72 ALA A C 1
ATOM 530 O O . ALA A 1 72 ? 7.981 -3.618 4.842 1.00 79.25 72 ALA A O 1
ATOM 531 N N . CYS A 1 73 ? 5.805 -3.979 5.064 1.00 65.88 73 CYS A N 1
ATOM 532 C CA . CYS A 1 73 ? 5.489 -2.629 4.569 1.00 65.88 73 CYS A CA 1
ATOM 533 C C . CYS A 1 73 ? 6.132 -1.519 5.431 1.00 65.88 73 CYS A C 1
ATOM 535 O O . CYS A 1 73 ? 6.427 -0.442 4.918 1.00 65.88 73 CYS A O 1
ATOM 537 N N . GLU A 1 74 ? 6.393 -1.801 6.712 1.00 55.91 74 GLU A N 1
ATOM 538 C CA . GLU A 1 74 ? 7.104 -0.919 7.648 1.00 55.91 74 GLU A CA 1
ATOM 539 C C . GLU A 1 74 ? 8.600 -0.743 7.339 1.00 55.91 74 GLU A C 1
ATOM 541 O O . GLU A 1 74 ? 9.176 0.255 7.759 1.00 55.91 74 GLU A O 1
ATOM 546 N N . THR A 1 75 ? 9.229 -1.651 6.582 1.00 51.62 75 THR A N 1
ATOM 547 C CA . THR A 1 75 ? 10.634 -1.510 6.163 1.00 51.62 75 THR A CA 1
ATOM 548 C C . THR A 1 75 ? 10.800 -0.775 4.834 1.00 51.62 75 THR A C 1
ATOM 550 O O . THR A 1 75 ? 11.867 -0.219 4.586 1.00 51.62 75 THR A O 1
ATOM 553 N N . CYS A 1 76 ? 9.765 -0.716 3.988 1.00 55.91 76 CYS A N 1
ATOM 554 C CA . CYS A 1 76 ? 9.815 0.009 2.710 1.00 55.91 76 CYS A CA 1
ATOM 555 C C . CYS A 1 76 ? 9.540 1.514 2.845 1.00 55.91 76 CYS A C 1
ATOM 557 O O . CYS A 1 76 ? 9.921 2.289 1.969 1.00 55.91 76 CYS A O 1
ATOM 5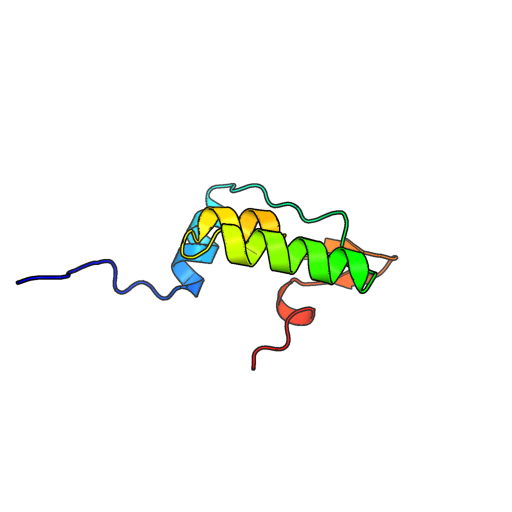59 N N . MET A 1 77 ? 8.853 1.935 3.910 1.00 48.25 77 MET A N 1
ATOM 560 C CA . MET A 1 77 ? 8.571 3.342 4.175 1.00 48.25 77 MET A CA 1
ATOM 561 C C . MET A 1 77 ? 9.553 3.900 5.203 1.00 48.25 77 MET A C 1
ATOM 563 O O . MET A 1 77 ? 9.487 3.575 6.385 1.00 48.25 77 MET A O 1
ATOM 567 N N . TYR A 1 78 ? 10.421 4.811 4.762 1.00 36.34 78 TYR A N 1
ATOM 568 C CA . TYR A 1 78 ? 11.075 5.754 5.662 1.00 36.34 78 TYR A CA 1
ATOM 569 C C . TYR A 1 78 ? 9.981 6.592 6.337 1.00 36.34 78 TYR A C 1
ATOM 571 O O . TYR A 1 78 ? 9.413 7.492 5.722 1.00 36.34 78 TYR A O 1
ATOM 579 N N . TYR A 1 79 ? 9.646 6.265 7.585 1.00 32.31 79 TYR A N 1
ATOM 580 C CA . TYR A 1 79 ? 8.899 7.159 8.464 1.00 32.31 79 TYR A CA 1
ATOM 581 C C . TYR A 1 79 ? 9.786 8.376 8.759 1.00 32.31 79 TYR A C 1
ATOM 583 O O . TYR A 1 79 ? 10.613 8.338 9.670 1.00 32.31 79 TYR A O 1
ATOM 591 N N . LEU A 1 80 ? 9.643 9.431 7.958 1.00 29.42 80 LEU A N 1
ATOM 592 C CA . LEU A 1 80 ? 10.076 10.789 8.284 1.00 29.42 80 LEU A CA 1
ATOM 593 C C . LEU A 1 80 ? 8.857 11.709 8.269 1.00 29.42 80 LEU A C 1
ATOM 595 O O . LEU A 1 80 ? 8.074 11.625 7.296 1.00 29.42 80 LEU A O 1
#

Sequence (80 aa):
MANAINDESPAAQIRSLLAAGLKTEVFPRADSQDSTAEILGRLRVAGGDMAARLVIAGFTLRPVEHDGIEQACETCMYYL

Foldseek 3Di:
DDDPDDPPPPVVVLVVCQVVPLFACLPDDCPDPVSVVVLVVQCVVCPPVPSSNRRSVNAHPAWDDDPNDTDHPVRVDDPD

pLDDT: mean 79.58, std 16.94, range [29.42, 95.0]